Protein AF-A0A7S3BLB3-F1 (afdb_monomer_lite)

Radius of gyration: 16.0 Å; chains: 1; bounding box: 36×28×42 Å

Foldseek 3Di:
DKDFDFDQPPDCVLFQDDDDPDSDQTATQWMWDDDPPDPDIDIDGSSPDPCLLVVLLVQADPPHEAEDEVCPSVLSNNCRSNSVDPSNDHNYDHVQVVVVVVVDADDPPDHGHDPVVSCCVVVVPD

pLDDT: mean 78.39, std 14.61, range [41.5, 94.06]

Organism: NCBI:txid676789

Secondary structure (DSSP, 8-state):
-EEEEEETT--GGG--S----S-PPPEEEEEEEE-TTSS-EEEEETTT-TTHHHHHHHTTSTT-EEEESSTHHHHHHHHHHTTT-TT---EEEEHHHHHHHTT---TTSSSPPPHHHHHHHHHT--

Sequence (126 aa):
AVDCEWHEDLPARASYGGAGDGRRPGAPALVQLAINGGASVYLVDTLIDVCAAAVLQALSVDCVTVLGFAFGEDLTRLRLLCDGAQTFAPRIVDLQQAVMAKGLRANGGGGPPGLQATCARVLGTR

InterPro domains:
  IPR012337 Ribonuclease H-like superfamily [SSF53098] (1-124)
  IPR036397 Ribonuclease H superfamily [G3DSA:3.30.420.10] (1-126)

Structure (mmCIF, N/CA/C/O backbone):
data_AF-A0A7S3BLB3-F1
#
_entry.id   AF-A0A7S3BLB3-F1
#
loop_
_atom_site.group_PDB
_atom_site.id
_atom_site.type_symbol
_atom_site.label_atom_id
_atom_site.label_alt_id
_atom_site.label_comp_id
_atom_site.label_asym_id
_atom_site.label_entity_id
_atom_site.label_seq_id
_atom_site.pdbx_PDB_ins_code
_atom_site.Cartn_x
_atom_site.Cartn_y
_atom_site.Cartn_z
_atom_site.occupancy
_atom_site.B_iso_or_equiv
_atom_site.auth_seq_id
_atom_site.auth_comp_id
_atom_site.auth_asym_id
_atom_site.auth_atom_id
_atom_site.pdbx_PDB_model_num
ATOM 1 N N . ALA A 1 1 ? -6.494 -3.164 0.827 1.00 90.31 1 ALA A N 1
ATOM 2 C CA . ALA A 1 1 ? -5.342 -2.587 1.533 1.00 90.31 1 ALA A CA 1
ATOM 3 C C . ALA A 1 1 ? -4.096 -2.897 0.729 1.00 90.31 1 ALA A C 1
ATOM 5 O O . ALA A 1 1 ? -4.036 -3.987 0.168 1.00 90.31 1 ALA A O 1
ATOM 6 N N . VAL A 1 2 ? -3.191 -1.933 0.616 1.00 91.88 2 VAL A N 1
ATOM 7 C CA . VAL A 1 2 ? -1.951 -2.022 -0.152 1.00 91.88 2 VAL A CA 1
ATOM 8 C C . VAL A 1 2 ? -0.817 -1.541 0.736 1.00 91.88 2 VAL A C 1
ATOM 10 O O . VAL A 1 2 ? -0.969 -0.524 1.410 1.00 91.88 2 VAL A O 1
ATOM 13 N N . ASP A 1 3 ? 0.277 -2.282 0.710 1.00 92.88 3 ASP A N 1
ATOM 14 C CA . ASP A 1 3 ? 1.537 -1.975 1.380 1.00 92.88 3 ASP A CA 1
ATOM 15 C C . ASP A 1 3 ? 2.676 -2.469 0.479 1.00 92.88 3 ASP A C 1
ATOM 17 O O . ASP A 1 3 ? 2.472 -3.413 -0.299 1.00 92.88 3 ASP A O 1
ATOM 21 N N . CYS A 1 4 ? 3.839 -1.822 0.506 1.00 90.25 4 CYS A N 1
ATOM 22 C CA . CYS A 1 4 ? 4.971 -2.270 -0.298 1.00 90.25 4 CYS A CA 1
ATOM 23 C C . CYS A 1 4 ? 6.273 -2.282 0.488 1.00 90.25 4 CYS A C 1
ATOM 25 O O . CYS A 1 4 ? 6.556 -1.370 1.249 1.00 90.25 4 CYS A O 1
ATOM 27 N N . GLU A 1 5 ? 7.098 -3.285 0.210 1.00 90.81 5 GLU A N 1
ATOM 28 C CA . GLU A 1 5 ? 8.466 -3.375 0.705 1.00 90.81 5 GLU A CA 1
ATOM 29 C C . GLU A 1 5 ? 9.417 -2.974 -0.420 1.00 90.81 5 GLU A C 1
ATOM 31 O O . GLU A 1 5 ? 9.197 -3.314 -1.587 1.00 90.81 5 GLU A O 1
ATOM 36 N N . TRP A 1 6 ? 10.498 -2.276 -0.092 1.00 87.19 6 TRP A N 1
ATOM 37 C CA . TRP A 1 6 ? 11.483 -1.812 -1.067 1.00 87.19 6 TRP A CA 1
ATOM 38 C C . TRP A 1 6 ? 12.900 -1.952 -0.534 1.00 87.19 6 TRP A C 1
ATOM 40 O O . TRP A 1 6 ? 13.134 -2.088 0.665 1.00 87.19 6 TRP A O 1
ATOM 50 N N . HIS A 1 7 ? 13.865 -1.868 -1.444 1.00 81.69 7 HIS A N 1
ATOM 51 C CA . HIS A 1 7 ? 15.276 -1.872 -1.089 1.00 81.69 7 HIS A CA 1
ATOM 52 C C . HIS A 1 7 ? 16.019 -0.817 -1.913 1.00 81.69 7 HIS A C 1
ATOM 54 O O . HIS A 1 7 ? 15.756 -0.636 -3.103 1.00 81.69 7 HIS A O 1
ATOM 60 N N . GLU A 1 8 ? 16.944 -0.098 -1.277 1.00 75.19 8 GLU A N 1
ATOM 61 C CA . GLU A 1 8 ? 17.657 1.030 -1.902 1.00 75.19 8 GLU A CA 1
ATOM 62 C C . GLU A 1 8 ? 18.704 0.600 -2.944 1.00 75.19 8 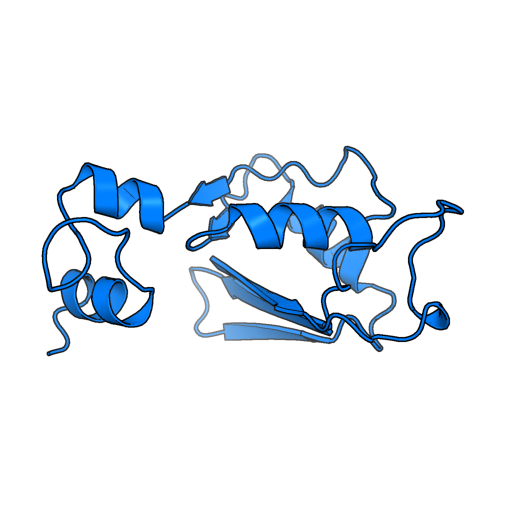GLU A C 1
ATOM 64 O O . GLU A 1 8 ? 19.055 1.380 -3.825 1.00 75.19 8 GLU A O 1
ATOM 69 N N . ASP A 1 9 ? 19.145 -0.659 -2.884 1.00 68.88 9 ASP A N 1
ATOM 70 C CA . ASP A 1 9 ? 20.313 -1.188 -3.600 1.00 68.88 9 ASP A CA 1
ATOM 71 C C . ASP A 1 9 ? 19.947 -2.179 -4.716 1.00 68.88 9 ASP A C 1
ATOM 73 O O . ASP A 1 9 ? 20.808 -2.897 -5.230 1.00 68.88 9 ASP A O 1
ATOM 77 N N . LEU A 1 10 ? 18.668 -2.270 -5.094 1.00 61.19 10 LEU A N 1
ATOM 78 C CA . LEU A 1 10 ? 18.262 -3.200 -6.148 1.00 61.19 10 LEU A CA 1
ATOM 79 C C . LEU A 1 10 ? 18.898 -2.800 -7.489 1.00 61.19 10 LEU A C 1
ATOM 81 O O . LEU A 1 10 ? 18.816 -1.634 -7.890 1.00 61.19 10 LEU A O 1
ATOM 85 N N . PRO A 1 11 ? 19.548 -3.747 -8.196 1.00 48.94 11 PRO A N 1
ATOM 86 C CA . PRO A 1 11 ? 20.307 -3.438 -9.395 1.00 48.94 11 PRO A CA 1
ATOM 87 C C . PRO A 1 11 ? 19.396 -2.867 -10.478 1.00 48.94 11 PRO A C 1
ATOM 89 O O . PRO A 1 11 ? 18.302 -3.377 -10.731 1.00 48.94 11 PRO A O 1
ATOM 92 N N . ALA A 1 12 ? 19.917 -1.869 -11.197 1.00 46.91 12 ALA A N 1
ATOM 93 C CA . ALA A 1 12 ? 19.213 -1.113 -12.234 1.00 46.91 12 ALA A CA 1
ATOM 94 C C . ALA A 1 12 ? 18.630 -1.957 -13.395 1.00 46.91 12 ALA A C 1
ATOM 96 O O . ALA A 1 12 ? 17.986 -1.440 -14.300 1.00 46.91 12 ALA A O 1
ATOM 97 N N . ARG A 1 13 ? 18.866 -3.274 -13.397 1.00 41.53 13 ARG A N 1
ATOM 98 C CA . ARG A 1 13 ? 18.348 -4.228 -14.384 1.00 41.53 13 ARG A CA 1
ATOM 99 C C . ARG A 1 13 ? 16.898 -4.653 -14.148 1.00 41.53 13 ARG A C 1
ATOM 101 O O . ARG A 1 13 ? 16.306 -5.196 -15.069 1.00 41.53 13 ARG A O 1
ATOM 108 N N . ALA A 1 14 ? 16.332 -4.358 -12.979 1.00 45.72 14 ALA A N 1
ATOM 109 C CA . ALA A 1 14 ? 14.884 -4.384 -12.752 1.00 45.72 14 ALA A CA 1
ATOM 110 C C . ALA A 1 14 ? 14.253 -2.981 -12.892 1.00 45.72 14 ALA A C 1
ATOM 112 O O . ALA A 1 14 ? 13.076 -2.788 -12.601 1.00 45.72 14 ALA A O 1
ATOM 113 N N . SER A 1 15 ? 15.038 -1.968 -13.288 1.00 47.47 15 SER A N 1
ATOM 114 C CA . SER A 1 15 ? 14.571 -0.587 -13.338 1.00 47.47 15 SER A CA 1
ATOM 115 C C . SER A 1 15 ? 13.816 -0.299 -14.623 1.00 47.47 15 SER A C 1
ATOM 117 O O . SER A 1 15 ? 14.399 -0.136 -15.693 1.00 47.47 15 SER A O 1
ATOM 119 N N . TYR A 1 16 ? 12.507 -0.178 -14.449 1.00 50.28 16 TYR A N 1
ATOM 120 C CA . TYR A 1 16 ? 11.588 0.624 -15.243 1.00 50.28 16 TYR A CA 1
ATOM 121 C C . TYR A 1 16 ? 12.294 1.841 -15.864 1.00 50.28 16 TYR A C 1
ATOM 123 O O . TYR A 1 16 ? 13.049 2.569 -15.206 1.00 50.28 16 TYR A O 1
ATOM 131 N N . GLY A 1 17 ? 12.122 1.974 -17.178 1.00 42.66 17 GLY A N 1
ATOM 132 C CA . GLY A 1 17 ? 12.955 2.786 -18.054 1.00 42.66 17 GLY A CA 1
ATOM 133 C C . GLY A 1 17 ? 13.004 4.263 -17.667 1.00 42.66 17 GLY A C 1
ATOM 134 O O . GLY A 1 17 ? 11.995 4.927 -17.470 1.00 42.66 17 GLY A O 1
ATOM 135 N N . GLY A 1 18 ? 14.214 4.804 -17.630 1.00 42.38 18 GLY A N 1
ATOM 136 C CA . GLY A 1 18 ? 14.452 6.239 -17.565 1.00 42.38 18 GLY A CA 1
ATOM 137 C C . GLY A 1 18 ? 15.915 6.480 -17.260 1.00 42.38 18 GLY A C 1
ATOM 138 O O . GLY A 1 18 ? 16.442 5.885 -16.330 1.00 42.38 18 GLY A O 1
ATOM 139 N N . ALA A 1 19 ? 16.606 7.295 -18.046 1.00 41.62 19 ALA A N 1
ATOM 140 C CA . ALA A 1 19 ? 17.934 7.805 -17.721 1.00 41.62 19 ALA A CA 1
ATOM 141 C C . ALA A 1 19 ? 17.755 9.070 -16.871 1.00 41.62 19 ALA A C 1
ATOM 143 O O . ALA A 1 19 ? 16.913 9.908 -17.172 1.00 41.62 19 ALA A O 1
ATOM 144 N N . GLY A 1 20 ? 18.502 9.186 -15.781 1.00 44.03 20 GLY A N 1
ATOM 145 C CA . GLY A 1 20 ? 18.310 10.238 -14.789 1.00 44.03 20 GLY A CA 1
ATOM 146 C C . GLY A 1 20 ? 19.327 10.057 -13.681 1.00 44.03 20 GLY A C 1
ATOM 147 O O . GLY A 1 20 ? 19.266 9.057 -12.961 1.00 44.03 20 GLY A O 1
ATOM 148 N N . ASP A 1 21 ? 20.279 10.981 -13.662 1.00 41.50 21 ASP A N 1
ATOM 149 C CA . ASP A 1 21 ? 21.430 11.083 -12.776 1.00 41.50 21 ASP A CA 1
ATOM 150 C C . ASP A 1 21 ? 20.962 11.700 -11.449 1.00 41.50 21 ASP A C 1
ATOM 152 O O . ASP A 1 21 ? 20.590 12.870 -11.377 1.00 41.50 21 ASP A O 1
ATOM 156 N N . GLY A 1 22 ? 20.828 10.864 -10.425 1.00 48.31 22 GLY A N 1
ATOM 157 C CA . GLY A 1 22 ? 20.270 11.222 -9.125 1.00 48.31 22 GLY A CA 1
ATOM 158 C C . GLY A 1 22 ? 19.897 9.961 -8.357 1.00 48.31 22 GLY A C 1
ATOM 159 O O . GLY A 1 22 ? 19.443 8.986 -8.957 1.00 48.31 22 GLY A O 1
ATOM 160 N N . ARG A 1 23 ? 20.122 9.950 -7.038 1.00 49.22 23 ARG A N 1
ATOM 161 C CA . ARG A 1 23 ? 19.763 8.829 -6.152 1.00 49.22 23 ARG A CA 1
ATOM 162 C C . ARG A 1 23 ? 18.270 8.531 -6.336 1.00 49.22 23 ARG A C 1
ATOM 164 O O . ARG A 1 23 ? 17.427 9.315 -5.907 1.00 49.22 23 ARG A O 1
ATOM 171 N N . ARG A 1 24 ? 17.943 7.457 -7.053 1.00 56.81 24 ARG A N 1
ATOM 172 C CA . ARG A 1 24 ? 16.551 7.085 -7.314 1.00 56.81 24 ARG A CA 1
ATOM 173 C C . ARG A 1 24 ? 15.946 6.515 -6.038 1.00 56.81 24 ARG A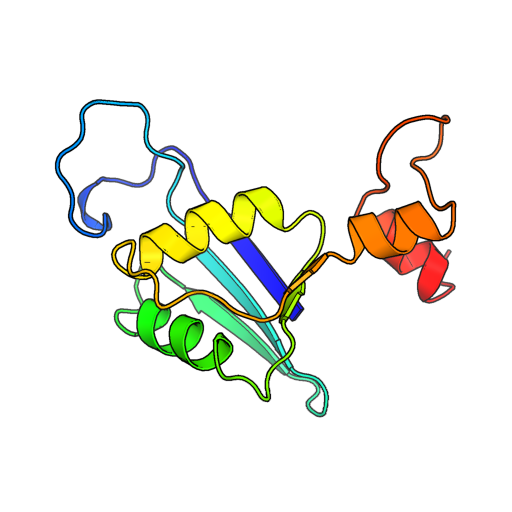 C 1
ATOM 175 O O . ARG A 1 24 ? 16.668 5.848 -5.297 1.00 56.81 24 ARG A O 1
ATOM 182 N N . PRO A 1 25 ? 14.649 6.741 -5.780 1.00 62.62 25 PRO A N 1
ATOM 183 C CA . PRO A 1 25 ? 13.952 5.991 -4.747 1.00 62.62 25 PRO A CA 1
ATOM 184 C C . PRO A 1 25 ? 14.156 4.492 -4.992 1.00 62.62 25 PRO A C 1
ATOM 186 O O . PRO A 1 25 ? 14.073 4.049 -6.141 1.00 62.62 25 PRO A O 1
ATOM 189 N N . GLY A 1 26 ? 14.434 3.730 -3.930 1.00 69.56 26 GLY A N 1
ATOM 190 C CA . GLY A 1 26 ? 14.539 2.273 -4.020 1.00 69.56 26 GLY A CA 1
ATOM 191 C C . GLY A 1 26 ? 13.294 1.680 -4.681 1.00 69.56 26 GLY A C 1
ATOM 192 O O . GLY A 1 26 ? 12.174 2.113 -4.391 1.00 69.56 26 GLY A O 1
ATOM 193 N N . ALA A 1 27 ? 13.491 0.728 -5.591 1.00 75.62 27 ALA A N 1
ATOM 194 C CA . ALA A 1 27 ? 12.387 0.065 -6.275 1.00 75.62 27 ALA A CA 1
ATOM 195 C C . ALA A 1 27 ? 11.615 -0.827 -5.286 1.00 75.62 27 ALA A C 1
ATOM 197 O O . ALA A 1 27 ? 12.243 -1.434 -4.409 1.00 75.62 27 ALA A O 1
ATOM 198 N N . PRO A 1 28 ? 10.280 -0.944 -5.412 1.00 84.75 28 PRO A N 1
ATOM 199 C CA . PRO A 1 28 ? 9.552 -1.965 -4.674 1.00 84.75 28 PRO A CA 1
ATOM 200 C C . PRO A 1 28 ? 10.087 -3.354 -5.027 1.00 84.75 28 PRO A C 1
ATOM 202 O 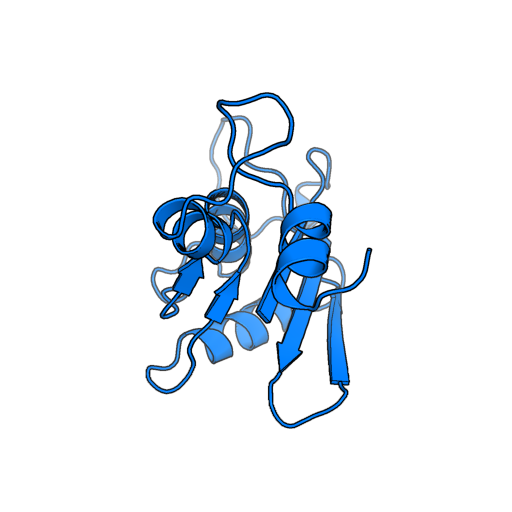O . PRO A 1 28 ? 10.350 -3.638 -6.199 1.00 84.75 28 PRO A O 1
ATOM 205 N N . ALA A 1 29 ? 10.222 -4.198 -4.011 1.00 87.44 29 ALA A N 1
ATOM 206 C CA . ALA A 1 29 ? 10.559 -5.614 -4.111 1.00 87.44 29 ALA A CA 1
ATOM 207 C C . ALA A 1 29 ? 9.326 -6.511 -3.917 1.00 87.44 29 ALA A C 1
ATOM 209 O O . ALA A 1 29 ? 9.257 -7.610 -4.464 1.00 87.44 29 ALA A O 1
ATOM 210 N N . LEU A 1 30 ? 8.349 -6.045 -3.135 1.00 90.75 30 LEU A N 1
ATOM 211 C CA . LEU A 1 30 ? 7.137 -6.789 -2.824 1.00 90.75 30 LEU A CA 1
ATOM 212 C C . LEU A 1 30 ? 5.961 -5.829 -2.674 1.00 90.75 30 LEU A C 1
ATOM 214 O O . LEU A 1 30 ? 6.092 -4.787 -2.033 1.00 90.75 30 LEU A O 1
ATOM 218 N N . VAL A 1 31 ? 4.799 -6.203 -3.203 1.00 91.38 31 VAL A N 1
ATOM 219 C CA . VAL A 1 31 ? 3.532 -5.519 -2.920 1.00 91.38 31 VAL A CA 1
ATOM 220 C C . VAL A 1 31 ? 2.562 -6.486 -2.262 1.00 91.38 31 VAL A C 1
ATOM 222 O O . VAL A 1 31 ? 2.316 -7.583 -2.760 1.00 91.38 31 VAL A O 1
ATOM 225 N N . GLN A 1 32 ? 1.984 -6.061 -1.148 1.00 93.19 32 GLN A N 1
ATOM 226 C CA . GLN A 1 32 ? 1.011 -6.819 -0.379 1.00 93.19 32 GLN A CA 1
ATOM 227 C C . GLN A 1 32 ? -0.385 -6.261 -0.656 1.00 93.19 32 GLN A C 1
ATOM 229 O O . GLN A 1 32 ? -0.633 -5.068 -0.481 1.00 93.19 32 GLN A O 1
ATOM 234 N N . LEU A 1 33 ? -1.314 -7.117 -1.083 1.00 91.88 33 LEU A N 1
ATOM 235 C CA . LEU A 1 33 ? -2.691 -6.743 -1.405 1.00 91.88 33 LEU A CA 1
ATOM 236 C C . LEU A 1 33 ? -3.669 -7.550 -0.550 1.00 91.88 33 LEU A C 1
ATOM 238 O O . LEU A 1 33 ? -3.769 -8.768 -0.674 1.00 91.88 33 LEU A O 1
ATOM 242 N N . ALA A 1 34 ? -4.449 -6.865 0.279 1.00 91.31 34 ALA A N 1
ATOM 243 C CA . ALA A 1 34 ? -5.554 -7.456 1.036 1.00 91.31 34 ALA A CA 1
ATOM 244 C C . ALA A 1 34 ? -6.896 -6.953 0.487 1.00 91.31 34 ALA A C 1
ATOM 246 O O . ALA A 1 34 ? -7.155 -5.745 0.488 1.00 91.31 34 ALA A O 1
ATOM 247 N N . ILE A 1 35 ? -7.762 -7.859 0.029 1.00 87.94 35 ILE A N 1
ATOM 248 C CA . ILE A 1 35 ? -9.041 -7.516 -0.612 1.00 87.94 35 ILE A CA 1
ATOM 249 C C . ILE A 1 35 ? -10.194 -7.823 0.34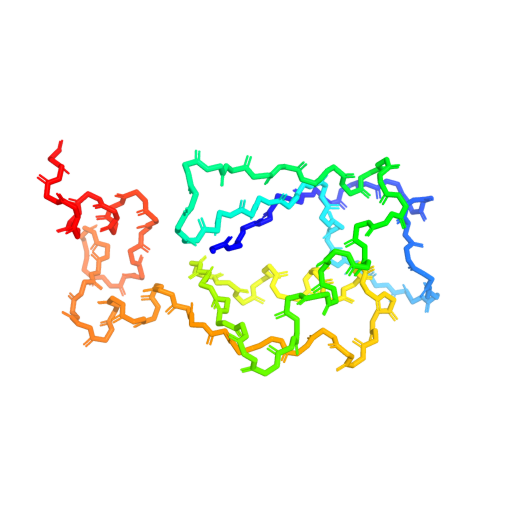6 1.00 87.94 35 ILE A C 1
ATOM 251 O O . ILE A 1 35 ? -10.298 -8.922 0.882 1.00 87.94 35 ILE A O 1
ATOM 255 N N . ASN A 1 36 ? -11.079 -6.847 0.562 1.00 80.81 36 ASN A N 1
ATOM 256 C CA . ASN A 1 36 ? -12.257 -7.046 1.404 1.00 80.81 36 ASN A CA 1
ATOM 257 C C . ASN A 1 36 ? -13.237 -8.031 0.738 1.00 80.81 36 ASN A C 1
ATOM 259 O O . ASN A 1 36 ? -13.483 -7.933 -0.461 1.00 80.81 36 ASN A O 1
ATOM 263 N N . GLY A 1 37 ? -13.812 -8.951 1.513 1.00 75.50 37 GLY A N 1
ATOM 264 C CA . GLY A 1 37 ? -14.724 -9.988 1.013 1.00 75.50 37 GLY A CA 1
ATOM 265 C C . GLY A 1 37 ? -14.062 -11.332 0.690 1.00 75.50 37 GLY A C 1
ATOM 266 O O . GLY A 1 37 ? -14.769 -12.286 0.380 1.00 75.50 37 GLY A O 1
ATOM 267 N N . GLY A 1 38 ? -12.736 -11.440 0.827 1.00 62.22 38 GLY A N 1
ATOM 268 C CA . GLY A 1 38 ? -12.006 -12.708 0.831 1.00 62.22 38 GLY A CA 1
ATOM 269 C C . GLY A 1 38 ? -11.014 -12.750 1.993 1.00 62.22 38 GLY A C 1
ATOM 270 O O . GLY A 1 38 ? -10.441 -11.729 2.358 1.00 62.22 38 GLY A O 1
ATOM 271 N N . ALA A 1 39 ? -10.772 -13.924 2.579 1.00 64.31 39 ALA A N 1
ATOM 272 C CA . ALA A 1 39 ? -9.720 -14.115 3.588 1.00 64.31 39 ALA A CA 1
ATOM 273 C C . ALA A 1 39 ? -8.305 -14.156 2.965 1.00 64.31 39 ALA A C 1
ATOM 275 O O . ALA A 1 39 ? -7.390 -14.766 3.514 1.00 64.31 39 ALA A O 1
ATOM 276 N N . SER A 1 40 ? -8.136 -13.563 1.783 1.00 83.06 40 SER A N 1
ATOM 277 C CA . SER A 1 40 ? -6.960 -13.734 0.940 1.00 83.06 40 SER A CA 1
ATOM 278 C C . SER A 1 40 ? -6.089 -12.487 0.972 1.00 83.06 40 SER A C 1
ATOM 280 O O . SER A 1 40 ? -6.542 -11.375 0.692 1.00 83.06 40 SER A O 1
ATOM 282 N N . VAL A 1 41 ? -4.819 -12.710 1.295 1.00 87.94 41 VAL A N 1
ATOM 283 C CA . VAL A 1 41 ? -3.731 -11.754 1.106 1.00 87.94 41 VAL A CA 1
ATOM 284 C C . VAL A 1 41 ? -2.926 -12.236 -0.090 1.00 87.94 41 VAL A C 1
ATOM 286 O O . VAL A 1 41 ? -2.540 -13.403 -0.147 1.00 87.94 41 VAL A O 1
ATOM 289 N N . TYR A 1 42 ? -2.695 -11.346 -1.045 1.00 90.31 42 TYR A N 1
ATOM 290 C CA . TYR A 1 42 ? -1.869 -11.601 -2.213 1.00 90.31 42 TYR A CA 1
ATOM 291 C C . TYR A 1 42 ? -0.523 -10.917 -2.029 1.00 90.31 42 TYR A C 1
ATOM 293 O O . TYR A 1 42 ? -0.453 -9.778 -1.569 1.00 90.31 42 TYR A O 1
ATOM 301 N N . LEU A 1 43 ? 0.535 -11.627 -2.402 1.00 91.62 43 LEU A N 1
ATOM 302 C CA . LEU A 1 43 ? 1.899 -11.126 -2.410 1.00 91.62 43 LEU A CA 1
ATOM 303 C C . LEU A 1 43 ? 2.358 -11.082 -3.864 1.00 91.62 43 LEU A C 1
ATOM 305 O O . LEU A 1 43 ? 2.349 -12.108 -4.541 1.00 91.62 43 LEU A O 1
ATOM 309 N N . VAL A 1 44 ? 2.710 -9.894 -4.340 1.00 89.31 44 VAL A N 1
ATOM 310 C CA . VAL A 1 44 ? 3.213 -9.665 -5.695 1.00 89.31 44 VAL A CA 1
ATOM 311 C C . VAL A 1 44 ? 4.707 -9.413 -5.590 1.00 89.31 44 VAL A C 1
ATOM 313 O O . VAL A 1 44 ? 5.122 -8.367 -5.092 1.00 89.31 44 VAL A O 1
ATOM 316 N N . ASP A 1 45 ? 5.505 -10.382 -6.027 1.00 89.25 45 ASP A N 1
ATOM 317 C CA . ASP A 1 45 ? 6.959 -10.249 -6.108 1.00 89.25 45 ASP A CA 1
ATOM 318 C C . ASP A 1 45 ? 7.320 -9.434 -7.355 1.00 89.25 45 ASP A C 1
ATOM 320 O O . ASP A 1 45 ? 7.261 -9.914 -8.488 1.00 89.25 45 ASP A O 1
ATOM 324 N N . THR A 1 46 ? 7.677 -8.171 -7.145 1.00 85.00 46 THR A N 1
ATOM 325 C CA . THR A 1 46 ? 7.934 -7.217 -8.229 1.00 85.00 46 THR A CA 1
ATOM 326 C C . THR A 1 46 ? 9.312 -7.393 -8.860 1.00 85.00 46 THR A C 1
ATOM 328 O O . THR A 1 46 ? 9.606 -6.728 -9.853 1.00 85.00 46 THR A O 1
ATOM 331 N N . LEU A 1 47 ? 10.160 -8.271 -8.310 1.00 81.69 47 LEU A N 1
ATOM 332 C CA . LEU A 1 47 ? 11.474 -8.587 -8.869 1.00 81.69 47 LEU A CA 1
ATOM 333 C C . LEU A 1 47 ? 11.387 -9.633 -9.983 1.00 81.69 47 LEU A C 1
ATOM 335 O O . LEU A 1 47 ? 12.266 -9.675 -10.845 1.00 81.69 47 LEU A O 1
ATOM 339 N N . ILE A 1 48 ? 10.346 -10.471 -9.966 1.00 78.31 48 ILE A N 1
ATOM 340 C CA . ILE A 1 48 ? 10.162 -11.568 -10.927 1.00 78.31 48 ILE A CA 1
ATOM 341 C C . ILE A 1 48 ? 8.880 -11.446 -11.757 1.00 78.31 48 ILE A C 1
ATOM 343 O O . ILE A 1 48 ? 8.825 -11.993 -12.859 1.00 78.31 48 ILE A O 1
ATOM 347 N N . ASP A 1 49 ? 7.851 -10.755 -11.258 1.00 75.19 49 ASP A N 1
ATOM 348 C CA . ASP A 1 49 ? 6.549 -10.682 -11.919 1.00 75.19 49 ASP A CA 1
ATOM 349 C C . ASP A 1 49 ? 6.481 -9.525 -12.928 1.00 75.19 49 ASP A C 1
ATOM 351 O O . ASP A 1 49 ? 6.318 -8.352 -12.580 1.00 75.19 49 ASP A O 1
ATOM 355 N N . VAL A 1 50 ? 6.540 -9.876 -14.214 1.00 71.38 50 VAL A N 1
ATOM 356 C CA . VAL A 1 50 ? 6.399 -8.938 -15.341 1.00 71.38 50 VAL A CA 1
ATOM 357 C C . VAL A 1 50 ? 5.011 -8.291 -15.426 1.00 71.38 50 VAL A C 1
ATOM 359 O O . VAL A 1 50 ? 4.838 -7.288 -16.115 1.00 71.38 50 VAL A O 1
ATOM 362 N N . CYS A 1 51 ? 4.012 -8.846 -14.738 1.00 78.38 51 CYS A N 1
ATOM 363 C CA . CYS A 1 51 ? 2.647 -8.341 -14.695 1.00 78.38 51 CYS A CA 1
ATOM 364 C C . CYS A 1 51 ? 2.362 -7.473 -13.462 1.00 78.38 51 CYS A C 1
ATOM 366 O O . CYS A 1 51 ? 1.250 -6.949 -13.357 1.00 78.38 51 CYS A O 1
ATOM 368 N N . ALA A 1 52 ? 3.332 -7.255 -12.564 1.00 81.44 52 ALA A N 1
ATOM 369 C CA . ALA A 1 52 ? 3.135 -6.453 -11.355 1.00 81.44 52 ALA A CA 1
ATOM 370 C C . ALA A 1 52 ? 2.549 -5.061 -11.659 1.00 81.44 52 ALA A C 1
ATOM 372 O O . ALA A 1 52 ? 1.589 -4.631 -11.018 1.00 81.44 52 ALA A O 1
ATOM 373 N N . ALA A 1 53 ? 3.053 -4.391 -12.700 1.00 81.12 53 ALA A N 1
ATOM 374 C CA . ALA A 1 53 ? 2.535 -3.102 -13.155 1.00 81.12 53 ALA A CA 1
ATOM 375 C C . ALA A 1 53 ? 1.048 -3.167 -13.555 1.00 81.12 53 ALA A C 1
ATOM 377 O O . ALA A 1 53 ? 0.266 -2.290 -13.190 1.00 81.12 53 ALA A O 1
ATOM 378 N N . ALA A 1 54 ? 0.628 -4.222 -14.258 1.00 82.44 54 ALA A N 1
ATOM 379 C CA . ALA A 1 54 ? -0.760 -4.399 -14.687 1.00 82.44 54 ALA A CA 1
ATOM 380 C C . ALA A 1 54 ? -1.701 -4.665 -13.499 1.00 82.44 54 ALA A C 1
ATOM 382 O O . ALA A 1 54 ? -2.802 -4.113 -13.443 1.00 82.44 54 ALA A O 1
ATOM 383 N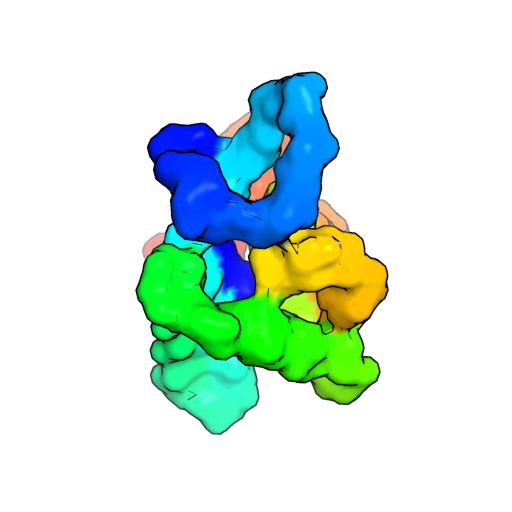 N . VAL A 1 55 ? -1.254 -5.457 -12.518 1.00 84.06 55 VAL A N 1
ATOM 384 C CA . VAL A 1 55 ? -2.000 -5.694 -11.271 1.00 84.06 55 VAL A CA 1
ATOM 385 C C . VAL A 1 55 ? -2.204 -4.383 -10.510 1.00 84.06 55 VAL A C 1
ATOM 387 O O . VAL A 1 55 ? -3.310 -4.101 -10.051 1.00 84.06 55 VAL A O 1
ATOM 390 N N . LEU A 1 56 ? -1.169 -3.544 -10.422 1.00 84.00 56 LEU A N 1
ATOM 391 C CA . LEU A 1 56 ? -1.264 -2.232 -9.784 1.00 84.00 56 LEU A CA 1
ATOM 392 C C . LEU A 1 56 ? -2.191 -1.286 -10.551 1.00 84.00 56 LEU A C 1
ATOM 394 O O . LEU A 1 56 ? -3.028 -0.616 -9.948 1.00 84.00 56 LEU A O 1
ATOM 398 N N . GLN A 1 57 ? -2.116 -1.261 -11.881 1.00 84.38 57 GLN A N 1
ATOM 399 C CA . GLN A 1 57 ? -3.016 -0.451 -12.703 1.00 84.38 57 GLN A CA 1
ATOM 400 C C . GLN A 1 57 ? -4.489 -0.830 -12.500 1.00 84.38 57 GLN A C 1
ATOM 402 O O . GLN A 1 57 ? -5.339 0.060 -12.456 1.00 84.38 57 GLN A O 1
ATOM 407 N N . ALA A 1 58 ? -4.801 -2.110 -12.271 1.00 84.19 58 ALA A N 1
ATOM 408 C CA . ALA A 1 58 ? -6.163 -2.547 -11.959 1.00 84.19 58 ALA A CA 1
ATOM 409 C C . ALA A 1 58 ? -6.720 -1.935 -10.658 1.00 84.19 58 ALA A C 1
ATOM 411 O O . ALA A 1 58 ? -7.934 -1.827 -10.499 1.00 84.19 58 ALA A O 1
ATOM 412 N N . LEU A 1 59 ? -5.859 -1.477 -9.742 1.00 85.56 59 LEU A N 1
ATOM 413 C CA . LEU A 1 59 ? -6.274 -0.783 -8.517 1.00 85.56 59 LEU A CA 1
ATOM 414 C C . LEU A 1 59 ? -6.678 0.680 -8.759 1.00 85.56 59 LEU A C 1
ATOM 416 O O . LEU A 1 59 ? -7.235 1.307 -7.861 1.00 85.56 59 LEU A O 1
ATOM 420 N N . SER A 1 60 ? -6.399 1.230 -9.945 1.00 85.25 60 SER A N 1
ATOM 421 C CA . SER A 1 60 ? -6.663 2.637 -10.287 1.00 85.25 60 SER A CA 1
ATOM 422 C C . SER A 1 60 ? -8.046 2.880 -10.901 1.00 85.25 60 SER A C 1
ATOM 424 O O . SER A 1 60 ? -8.324 3.978 -11.370 1.00 85.25 60 SER A O 1
ATOM 426 N N . VAL A 1 61 ? -8.926 1.877 -10.905 1.00 84.25 61 VAL A N 1
ATOM 427 C CA . VAL A 1 61 ? -10.308 2.016 -11.390 1.00 84.25 61 VAL A CA 1
ATOM 428 C C . VAL A 1 61 ? -11.197 2.745 -10.370 1.00 84.25 61 VAL A C 1
ATOM 430 O O . VAL A 1 61 ? -11.061 2.554 -9.163 1.00 84.25 61 VAL A O 1
ATOM 433 N N . ASP A 1 62 ? -12.167 3.533 -10.844 1.00 84.00 62 ASP A N 1
ATOM 434 C CA . ASP A 1 62 ? -12.993 4.428 -10.005 1.00 84.00 62 ASP A CA 1
ATOM 435 C C . ASP A 1 62 ? -13.794 3.729 -8.891 1.00 84.00 62 ASP A C 1
ATOM 437 O O . ASP A 1 62 ? -14.137 4.339 -7.867 1.00 84.00 62 ASP A O 1
ATOM 441 N N . CYS A 1 63 ? -14.112 2.447 -9.092 1.00 86.88 63 CYS A N 1
ATOM 442 C CA . CYS A 1 63 ? -14.873 1.625 -8.156 1.00 86.88 63 CYS A CA 1
ATOM 443 C C . CYS A 1 63 ? -14.013 0.979 -7.057 1.00 86.88 63 CYS A C 1
ATOM 445 O O . CYS A 1 63 ? -14.566 0.377 -6.136 1.00 86.88 63 CYS A O 1
ATOM 447 N N . VAL A 1 64 ? -12.685 1.115 -7.115 1.00 87.50 64 VAL A N 1
ATOM 448 C CA . VAL A 1 64 ? -11.764 0.582 -6.110 1.00 87.50 64 VAL A CA 1
ATOM 449 C C . VAL A 1 64 ? -11.281 1.717 -5.211 1.00 87.50 64 VAL A C 1
ATOM 451 O O . VAL A 1 64 ? -10.805 2.753 -5.663 1.00 87.50 64 VAL A O 1
ATOM 454 N N . THR A 1 65 ? -11.408 1.517 -3.898 1.00 90.31 65 THR A N 1
ATOM 455 C CA . THR A 1 65 ? -10.760 2.373 -2.896 1.00 90.31 65 THR A CA 1
ATOM 456 C C . THR A 1 65 ? -9.563 1.632 -2.326 1.00 90.31 65 THR A C 1
ATOM 458 O O . THR A 1 65 ? -9.702 0.557 -1.737 1.00 90.31 65 THR A O 1
ATOM 461 N N . VAL A 1 66 ? -8.384 2.216 -2.490 1.00 91.06 66 VAL A N 1
ATOM 462 C CA . VAL A 1 66 ? -7.138 1.695 -1.940 1.00 91.06 66 VAL A CA 1
ATOM 463 C C . VAL A 1 66 ? -6.977 2.214 -0.517 1.00 91.06 66 VAL A C 1
ATOM 465 O O . VAL A 1 66 ? -7.022 3.413 -0.266 1.00 91.06 66 VAL A O 1
ATOM 468 N N . LEU A 1 67 ? -6.787 1.297 0.427 1.00 92.56 67 LEU A N 1
ATOM 469 C CA . LEU A 1 67 ? -6.428 1.628 1.805 1.00 92.56 67 LEU A CA 1
ATOM 470 C 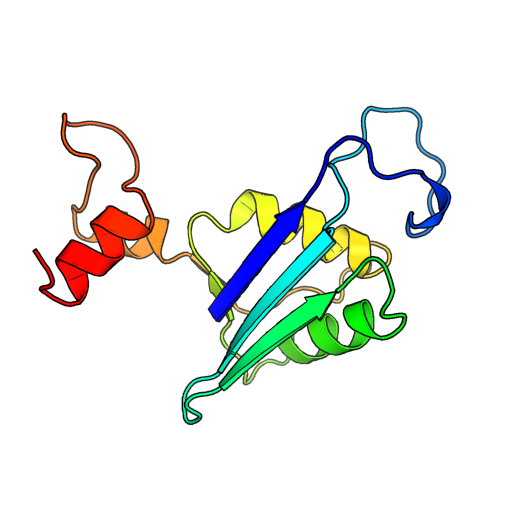C . LEU A 1 67 ? -4.924 1.415 1.970 1.00 92.56 67 LEU A C 1
ATOM 472 O O . LEU A 1 67 ? -4.462 0.316 1.680 1.00 92.56 67 LEU A O 1
ATOM 476 N N . GLY A 1 68 ? -4.195 2.416 2.448 1.00 93.06 68 GLY A N 1
ATOM 477 C CA . GLY A 1 68 ? -2.778 2.303 2.807 1.00 93.06 68 GLY A CA 1
ATOM 478 C C . GLY A 1 68 ? -2.526 2.880 4.198 1.00 93.06 68 GLY A C 1
ATOM 479 O O . GLY A 1 68 ? -3.430 3.471 4.795 1.00 93.06 68 GLY A O 1
ATOM 480 N N . PHE A 1 69 ? -1.317 2.723 4.730 1.00 94.06 69 PHE A N 1
ATOM 481 C CA . PHE A 1 69 ? -0.932 3.290 6.022 1.00 94.06 69 PHE A CA 1
ATOM 482 C C . PHE A 1 69 ? 0.396 4.026 5.884 1.00 94.06 69 PHE A C 1
ATOM 484 O O . PHE A 1 69 ? 1.382 3.402 5.526 1.00 94.06 69 PHE A O 1
ATOM 491 N N . ALA A 1 70 ? 0.428 5.335 6.159 1.00 91.00 70 ALA A N 1
ATOM 492 C CA . ALA A 1 70 ? 1.612 6.163 5.892 1.00 91.00 70 ALA A CA 1
ATOM 493 C C . ALA A 1 70 ? 2.065 6.082 4.415 1.00 91.00 70 ALA A C 1
ATOM 495 O O . ALA A 1 70 ? 3.247 6.125 4.089 1.00 91.00 70 ALA A O 1
ATOM 496 N N . PHE A 1 71 ? 1.091 5.992 3.505 1.00 89.38 71 PHE A N 1
ATOM 497 C CA . PHE A 1 71 ? 1.256 5.486 2.136 1.00 89.38 71 PHE A CA 1
ATOM 498 C C . PHE A 1 71 ? 1.951 6.456 1.160 1.00 89.38 71 PHE A C 1
ATOM 500 O O . PHE A 1 71 ? 2.027 6.199 -0.040 1.00 89.38 71 PHE A O 1
ATOM 507 N N . GLY A 1 72 ? 2.404 7.623 1.625 1.00 86.94 72 GLY A N 1
ATOM 508 C CA . GLY A 1 72 ? 2.968 8.658 0.752 1.00 86.94 72 GLY A CA 1
ATOM 509 C C . GLY A 1 72 ? 4.249 8.213 0.038 1.00 86.94 72 GLY A C 1
ATOM 510 O O . GLY A 1 72 ? 4.429 8.483 -1.154 1.00 86.94 72 GLY A O 1
ATOM 511 N N . GLU A 1 73 ? 5.124 7.508 0.755 1.00 85.81 73 GLU A N 1
ATOM 512 C CA . GLU A 1 73 ? 6.372 6.979 0.201 1.00 85.81 73 GLU A CA 1
ATOM 513 C C . GLU A 1 73 ? 6.099 5.811 -0.756 1.00 85.81 73 GLU A C 1
ATOM 515 O O . GLU A 1 73 ? 6.572 5.816 -1.895 1.00 85.81 73 GLU A O 1
ATOM 520 N N . ASP A 1 74 ? 5.245 4.879 -0.338 1.00 87.94 74 ASP A N 1
ATOM 521 C CA . ASP A 1 74 ? 4.814 3.718 -1.119 1.00 87.94 74 ASP A CA 1
ATOM 522 C C . ASP A 1 74 ? 4.213 4.130 -2.454 1.00 87.94 74 ASP A C 1
ATOM 524 O O . ASP A 1 74 ? 4.601 3.626 -3.505 1.00 87.94 74 ASP A O 1
ATOM 528 N N . LEU A 1 75 ? 3.313 5.117 -2.442 1.00 86.19 75 LEU A N 1
ATOM 529 C CA . LEU A 1 75 ? 2.701 5.647 -3.654 1.00 86.19 75 LEU A CA 1
ATOM 530 C C . LEU A 1 75 ? 3.750 6.147 -4.650 1.00 86.19 75 LEU A C 1
ATOM 532 O O . LEU A 1 75 ? 3.618 5.925 -5.855 1.00 86.19 75 LEU A O 1
ATOM 536 N N . THR A 1 76 ? 4.793 6.821 -4.161 1.00 84.56 76 THR A N 1
ATOM 537 C CA . THR A 1 76 ? 5.879 7.315 -5.015 1.00 84.56 76 THR A CA 1
ATOM 538 C C . THR A 1 76 ? 6.609 6.153 -5.679 1.00 84.56 76 THR A C 1
ATOM 540 O O . THR A 1 76 ? 6.873 6.207 -6.879 1.00 84.56 76 THR A O 1
ATOM 543 N N . ARG A 1 77 ? 6.874 5.073 -4.940 1.00 84.69 77 ARG A N 1
ATOM 544 C CA . ARG A 1 77 ? 7.573 3.896 -5.465 1.00 84.69 77 ARG A CA 1
ATOM 545 C C . ARG A 1 77 ? 6.714 3.045 -6.394 1.00 84.69 77 ARG A C 1
ATOM 547 O O . ARG A 1 77 ? 7.186 2.623 -7.444 1.00 84.69 77 ARG A O 1
ATOM 554 N N . LEU A 1 78 ? 5.445 2.835 -6.062 1.00 84.38 78 LEU A N 1
ATOM 555 C CA . LEU A 1 78 ? 4.502 2.087 -6.899 1.00 84.38 78 LEU A CA 1
ATOM 556 C C . LEU A 1 78 ? 4.277 2.767 -8.256 1.00 84.38 78 LEU A C 1
ATOM 558 O O . LEU A 1 78 ? 4.141 2.089 -9.273 1.00 84.38 78 LEU A O 1
ATOM 562 N N . ARG A 1 79 ? 4.315 4.105 -8.307 1.00 83.06 79 ARG A N 1
ATOM 563 C CA . ARG A 1 79 ? 4.290 4.854 -9.576 1.00 83.06 79 ARG A CA 1
ATOM 564 C C . ARG A 1 79 ? 5.505 4.567 -10.455 1.00 83.06 79 ARG A C 1
ATOM 566 O O . ARG A 1 79 ? 5.360 4.546 -11.674 1.00 83.06 79 ARG A O 1
ATOM 573 N N . LEU A 1 80 ? 6.675 4.310 -9.864 1.00 78.44 80 LEU A N 1
ATOM 574 C CA . LEU A 1 80 ? 7.872 3.934 -10.625 1.00 78.44 80 LEU A CA 1
ATOM 575 C C . LEU A 1 80 ? 7.707 2.565 -11.298 1.00 78.44 80 LEU A C 1
ATOM 577 O O . LEU A 1 80 ? 8.139 2.420 -12.435 1.00 78.44 80 LEU A O 1
ATOM 581 N N . LEU A 1 81 ? 7.033 1.604 -10.649 1.00 77.94 81 LEU A N 1
ATOM 582 C CA . LEU A 1 81 ? 6.715 0.299 -11.257 1.00 77.94 81 LEU A CA 1
ATOM 583 C C . LEU A 1 81 ? 5.757 0.405 -12.447 1.00 77.94 81 LEU A C 1
ATOM 585 O O . LEU A 1 81 ? 5.668 -0.500 -13.263 1.00 77.94 81 LEU A O 1
ATOM 589 N N . CYS A 1 82 ? 4.991 1.485 -12.539 1.00 76.94 82 CYS A N 1
ATOM 590 C CA . CYS A 1 82 ? 4.034 1.685 -13.620 1.00 76.94 82 CYS A CA 1
ATOM 591 C C . CYS A 1 82 ? 4.644 2.517 -14.762 1.00 76.94 82 CYS A C 1
ATOM 593 O O . CYS A 1 82 ? 3.924 3.294 -15.379 1.00 76.94 82 CYS A O 1
ATOM 595 N N . ASP A 1 83 ? 5.959 2.413 -15.005 1.00 69.38 83 ASP A N 1
ATOM 596 C CA . ASP A 1 83 ? 6.727 3.223 -15.973 1.00 69.38 83 ASP A CA 1
ATOM 597 C C . ASP A 1 83 ? 6.577 4.745 -15.772 1.00 69.38 83 ASP A C 1
ATOM 599 O O . ASP A 1 83 ? 6.604 5.536 -16.717 1.00 69.38 83 ASP A O 1
ATOM 603 N N . GLY A 1 84 ? 6.350 5.183 -14.529 1.00 56.31 84 GLY A N 1
ATOM 604 C CA . GLY A 1 84 ? 6.036 6.583 -14.230 1.00 56.31 84 GLY A CA 1
ATOM 605 C C . GLY A 1 84 ? 4.732 7.069 -14.874 1.00 56.31 84 GLY A C 1
ATOM 606 O O . GLY A 1 84 ? 4.459 8.273 -14.869 1.00 56.31 84 GLY A O 1
ATOM 607 N N . ALA A 1 85 ? 3.925 6.164 -15.439 1.00 52.09 85 ALA A N 1
ATOM 608 C CA . ALA A 1 85 ? 2.696 6.511 -16.114 1.00 52.09 85 ALA A CA 1
ATOM 609 C C . ALA A 1 85 ? 1.743 7.173 -15.119 1.00 52.09 85 ALA A C 1
ATOM 611 O O . ALA A 1 85 ? 1.471 6.671 -14.025 1.00 52.09 85 ALA A O 1
ATOM 612 N N . GLN A 1 86 ? 1.177 8.301 -15.547 1.00 51.97 86 GLN A N 1
ATOM 613 C CA . GLN A 1 86 ? 0.140 9.037 -14.823 1.00 51.97 86 GLN A CA 1
ATOM 614 C C . GLN A 1 86 ? -1.133 8.212 -14.545 1.00 51.97 86 GLN A C 1
ATOM 616 O O . GLN A 1 86 ? -2.069 8.716 -13.932 1.00 51.97 86 GLN A O 1
ATOM 621 N N . THR A 1 87 ? -1.185 6.954 -14.985 1.00 59.22 87 THR A N 1
ATOM 622 C CA . THR A 1 87 ? -2.314 6.037 -14.841 1.00 59.22 87 THR A CA 1
ATOM 623 C C . THR A 1 87 ? -2.417 5.391 -13.461 1.00 59.22 87 THR A C 1
ATOM 625 O O . THR A 1 87 ? -3.523 4.996 -13.097 1.00 59.22 87 THR A O 1
ATOM 628 N N . PHE A 1 88 ? -1.342 5.319 -12.657 1.00 74.31 88 PHE A N 1
ATOM 629 C CA . PHE A 1 88 ? -1.465 4.876 -11.258 1.00 74.31 88 PHE A CA 1
ATOM 630 C C . PHE A 1 88 ? -1.910 6.035 -10.349 1.00 74.31 88 PHE A C 1
ATOM 632 O O . PHE A 1 88 ? -1.114 6.686 -9.656 1.00 74.31 88 PHE A O 1
ATOM 639 N N . ALA A 1 89 ? -3.215 6.304 -10.390 1.00 74.56 89 ALA A N 1
ATOM 640 C CA . ALA A 1 89 ? -3.898 7.342 -9.624 1.00 74.56 89 ALA A CA 1
ATOM 641 C C . ALA A 1 89 ? -5.105 6.777 -8.847 1.00 74.56 89 ALA A C 1
ATOM 643 O O . ALA A 1 89 ? -6.235 7.228 -9.042 1.00 74.56 89 ALA A O 1
ATOM 644 N N . PRO A 1 90 ? -4.903 5.779 -7.967 1.00 82.12 90 PRO A N 1
ATOM 645 C CA . PRO A 1 90 ? -6.010 5.185 -7.236 1.00 82.12 90 PRO A CA 1
ATOM 646 C C . PRO A 1 90 ? -6.637 6.175 -6.251 1.00 82.12 90 PRO A C 1
ATOM 648 O O . PRO A 1 90 ? -5.987 7.087 -5.728 1.00 82.12 90 PRO A O 1
ATOM 651 N N . ARG A 1 91 ? -7.911 5.944 -5.923 1.00 89.12 91 ARG A N 1
ATOM 652 C CA . ARG A 1 91 ? -8.574 6.617 -4.803 1.00 89.12 91 ARG A CA 1
ATOM 653 C C . ARG A 1 91 ? -8.006 6.068 -3.498 1.00 89.12 91 ARG A C 1
ATOM 655 O O . ARG A 1 91 ? -8.407 4.994 -3.053 1.00 89.12 91 ARG A O 1
ATOM 662 N N . ILE A 1 92 ? -7.057 6.791 -2.909 1.00 89.31 92 ILE A N 1
ATOM 663 C CA . ILE A 1 92 ? -6.341 6.358 -1.705 1.00 89.31 92 ILE A CA 1
ATOM 664 C C . ILE A 1 92 ? -6.972 6.952 -0.452 1.00 89.31 92 ILE A C 1
ATOM 666 O O . ILE A 1 92 ? -7.257 8.147 -0.379 1.00 89.31 92 ILE A O 1
ATOM 670 N N . VAL A 1 93 ? -7.107 6.112 0.568 1.00 91.94 93 VAL A N 1
ATOM 671 C CA . VAL A 1 93 ? -7.324 6.522 1.952 1.00 91.94 93 VAL A CA 1
ATOM 672 C C . VAL A 1 93 ? -6.086 6.138 2.755 1.00 91.94 93 VAL A C 1
ATOM 674 O O . VAL A 1 93 ? -5.822 4.953 2.970 1.00 91.94 93 VAL A O 1
ATOM 677 N N . ASP A 1 94 ? -5.343 7.147 3.212 1.00 92.12 94 ASP A N 1
ATOM 678 C CA . ASP A 1 94 ? -4.254 6.956 4.170 1.00 92.12 94 ASP A CA 1
ATOM 679 C C . ASP A 1 94 ? -4.832 6.824 5.582 1.00 92.12 94 ASP A C 1
ATOM 681 O O . ASP A 1 94 ? -5.323 7.781 6.195 1.00 92.12 94 ASP A O 1
ATOM 685 N N . LEU A 1 95 ? -4.781 5.602 6.099 1.00 91.88 95 LEU A N 1
ATOM 686 C CA . LEU A 1 95 ? -5.316 5.264 7.404 1.00 91.88 95 LEU A CA 1
ATOM 687 C C . LEU A 1 95 ? -4.559 5.956 8.537 1.00 91.88 95 LEU A C 1
ATOM 689 O O . LEU A 1 95 ? -5.194 6.277 9.540 1.00 91.88 95 LEU A O 1
ATOM 693 N N . GLN A 1 96 ? -3.261 6.246 8.392 1.00 91.25 96 GLN A N 1
ATOM 694 C CA . GLN A 1 96 ? -2.497 6.944 9.429 1.00 91.25 96 GLN A CA 1
ATOM 695 C C . GLN A 1 96 ? -3.042 8.363 9.623 1.00 91.25 96 GLN A C 1
ATOM 697 O O . GLN A 1 96 ? -3.330 8.771 10.749 1.00 91.25 96 GLN A O 1
ATOM 702 N N . GLN A 1 97 ? -3.293 9.083 8.527 1.00 89.19 97 GLN A N 1
ATOM 703 C CA . GLN A 1 97 ? -3.915 10.406 8.585 1.00 89.19 97 GLN A CA 1
ATOM 704 C C . GLN A 1 97 ? -5.343 10.339 9.137 1.00 89.19 97 GLN A C 1
ATOM 706 O O . GLN A 1 97 ? -5.724 11.156 9.979 1.00 89.19 97 GLN A O 1
ATOM 711 N N . ALA A 1 98 ? -6.122 9.334 8.726 1.00 88.62 98 ALA A N 1
ATOM 712 C CA . ALA A 1 98 ? -7.491 9.155 9.200 1.00 88.62 98 ALA A CA 1
ATOM 713 C C . ALA A 1 98 ? -7.563 8.910 10.719 1.00 88.62 98 ALA A C 1
ATOM 715 O O . ALA A 1 98 ? -8.423 9.475 11.399 1.00 88.62 98 ALA A O 1
ATOM 716 N N . VAL A 1 99 ? -6.659 8.100 11.283 1.00 88.62 99 VAL A N 1
ATOM 717 C CA . VAL A 1 99 ? -6.623 7.871 12.738 1.00 88.62 99 VAL A CA 1
ATOM 718 C C . VAL A 1 99 ? -6.013 9.046 13.491 1.00 88.62 99 VAL A C 1
ATOM 720 O O . VAL A 1 99 ? -6.454 9.359 14.599 1.00 88.62 99 VAL A O 1
ATOM 723 N N . MET A 1 100 ? -5.073 9.764 12.876 1.00 87.81 100 MET A N 1
ATOM 724 C CA . MET A 1 100 ? -4.551 11.004 13.432 1.00 87.81 100 MET A CA 1
ATOM 725 C C . MET A 1 100 ? -5.627 12.086 13.539 1.00 87.81 100 MET A C 1
ATOM 727 O O . MET A 1 100 ? -5.680 12.779 14.558 1.00 87.81 100 MET A O 1
ATOM 731 N N . ALA A 1 101 ? -6.511 12.215 12.550 1.00 86.44 101 ALA A N 1
ATOM 732 C CA . ALA A 1 101 ? -7.654 13.125 12.613 1.00 86.44 101 ALA A CA 1
ATOM 733 C C . ALA A 1 101 ? -8.619 12.774 13.762 1.00 86.44 101 ALA A C 1
ATOM 735 O O . ALA A 1 101 ? -9.284 13.650 14.307 1.00 86.44 101 ALA A O 1
ATOM 736 N N . LYS A 1 102 ? -8.643 11.505 14.189 1.00 84.56 102 LYS A N 1
ATOM 737 C CA . LYS A 1 102 ? -9.409 11.015 15.348 1.00 84.56 102 LYS A CA 1
ATOM 738 C C . LYS A 1 102 ? -8.655 11.109 16.681 1.00 84.56 102 LYS A C 1
ATOM 740 O O . LYS A 1 102 ? -9.118 10.572 17.684 1.00 84.56 102 LYS A O 1
ATOM 745 N N . GLY A 1 103 ? -7.497 11.767 16.705 1.00 83.81 103 GLY A N 1
ATOM 746 C CA . GLY A 1 103 ? -6.717 11.993 17.923 1.00 83.81 103 GLY A CA 1
ATOM 747 C C . GLY A 1 103 ? -5.818 10.829 18.346 1.00 83.81 103 GLY A C 1
ATOM 748 O O . GLY A 1 103 ? -5.209 10.910 19.410 1.00 83.81 103 GLY A O 1
ATOM 749 N N . LEU A 1 104 ? -5.673 9.769 17.537 1.00 82.62 104 LEU A N 1
ATOM 750 C CA . LEU A 1 104 ? -4.649 8.754 17.800 1.00 82.62 104 LEU A CA 1
ATOM 751 C C . LEU A 1 104 ? -3.259 9.328 17.478 1.00 82.62 104 LEU A C 1
ATOM 753 O O . LEU A 1 104 ? -3.038 9.947 16.432 1.00 82.62 104 LEU A O 1
ATOM 757 N N . ARG A 1 105 ? -2.314 9.134 18.395 1.00 83.00 105 ARG A N 1
ATOM 758 C CA . ARG A 1 105 ? -0.914 9.573 18.301 1.00 83.00 105 ARG A CA 1
ATOM 759 C C . ARG A 1 105 ? -0.008 8.478 18.855 1.00 83.00 105 ARG A C 1
ATOM 761 O O . ARG A 1 105 ? -0.481 7.587 19.559 1.00 83.00 105 ARG A O 1
ATOM 768 N N . ALA A 1 106 ? 1.283 8.547 18.541 1.00 80.06 106 ALA A N 1
ATOM 769 C CA . ALA A 1 106 ? 2.278 7.691 19.176 1.00 80.06 106 ALA A CA 1
ATOM 770 C C . ALA A 1 106 ? 2.297 7.886 20.707 1.00 80.06 106 ALA A C 1
ATOM 772 O O . ALA A 1 106 ? 2.078 8.995 21.210 1.00 80.06 106 ALA A O 1
ATOM 773 N N . ASN A 1 107 ? 2.600 6.812 21.443 1.00 68.50 107 ASN A N 1
ATOM 774 C CA . ASN A 1 107 ? 2.825 6.871 22.888 1.00 68.50 107 ASN A CA 1
ATOM 775 C C . ASN A 1 107 ? 3.999 7.826 23.163 1.00 68.50 107 ASN A C 1
ATOM 777 O O . ASN A 1 107 ? 5.103 7.583 22.685 1.00 68.50 107 ASN A O 1
ATOM 781 N N . GLY A 1 108 ? 3.758 8.923 23.888 1.00 68.12 108 GLY A N 1
ATOM 782 C CA . GLY A 1 108 ? 4.773 9.956 24.147 1.00 68.12 108 GLY A CA 1
ATOM 783 C C . GLY A 1 108 ? 4.545 11.309 23.459 1.00 68.12 108 GLY A C 1
ATOM 784 O O . GLY A 1 108 ? 5.340 12.217 23.660 1.00 68.12 108 GLY A O 1
ATOM 785 N N . GLY A 1 109 ? 3.439 11.492 22.724 1.00 63.12 109 GLY A N 1
ATOM 786 C CA . GLY A 1 109 ? 2.811 12.818 22.614 1.00 63.12 109 GLY A CA 1
ATOM 787 C C . GLY A 1 109 ? 3.282 13.764 21.502 1.00 63.12 109 GLY A C 1
ATOM 788 O O . GLY A 1 109 ? 3.329 14.969 21.728 1.00 63.12 109 GLY A O 1
ATOM 789 N N . GLY A 1 110 ? 3.531 13.285 20.278 1.00 70.12 110 GLY A N 1
ATOM 790 C CA . GLY A 1 110 ? 3.656 14.222 19.145 1.00 70.12 110 GLY A CA 1
ATOM 791 C C . GLY A 1 110 ? 3.604 13.614 17.747 1.00 70.12 110 GLY A C 1
ATOM 792 O O . GLY A 1 110 ? 3.064 14.232 16.833 1.00 70.12 110 GLY A O 1
ATOM 793 N N . GLY A 1 111 ? 4.120 12.396 17.583 1.00 80.38 111 GLY A N 1
ATOM 794 C CA . GLY A 1 111 ? 4.251 11.761 16.272 1.00 80.38 111 GLY A CA 1
ATOM 795 C C . GLY A 1 111 ? 3.002 11.016 15.777 1.00 80.38 111 GLY A C 1
ATOM 796 O O . GLY A 1 111 ? 2.107 10.681 16.570 1.00 80.38 111 GLY A O 1
ATOM 797 N N . PRO A 1 112 ? 2.948 10.722 14.466 1.00 84.62 112 PRO A N 1
ATOM 798 C CA . PRO A 1 112 ? 1.977 9.790 13.907 1.00 84.62 112 PRO A CA 1
ATOM 799 C C . PRO A 1 112 ? 2.109 8.400 14.565 1.00 84.62 112 PRO A C 1
ATOM 801 O O . PRO A 1 112 ? 3.221 7.981 14.891 1.00 84.62 112 PRO A O 1
ATOM 804 N N . PRO A 1 113 ? 1.003 7.669 14.799 1.00 88.19 113 PRO A N 1
ATOM 805 C CA . PRO A 1 113 ? 1.077 6.310 15.327 1.00 88.19 113 PRO A CA 1
ATOM 806 C C . PRO A 1 113 ? 1.632 5.338 14.273 1.00 88.19 113 PRO A C 1
ATOM 808 O O . PRO A 1 113 ? 1.432 5.526 13.073 1.00 88.19 113 PRO A O 1
ATOM 811 N N . GLY A 1 114 ? 2.285 4.265 14.723 1.00 89.88 114 GLY A N 1
ATOM 812 C CA . GLY A 1 114 ? 2.652 3.139 13.859 1.00 89.88 114 GLY A CA 1
ATOM 813 C C . GLY A 1 114 ? 1.452 2.248 13.516 1.00 89.88 114 GLY A C 1
ATOM 814 O O . GLY A 1 114 ? 0.412 2.305 14.187 1.00 89.88 114 GLY A O 1
ATOM 815 N N . LEU A 1 115 ? 1.607 1.391 12.501 1.00 90.75 115 LEU A N 1
ATOM 816 C CA . LEU A 1 115 ? 0.556 0.471 12.051 1.00 90.75 115 LEU A CA 1
ATOM 817 C C . LEU A 1 115 ? 0.115 -0.468 13.181 1.00 90.75 115 LEU A C 1
ATOM 819 O O . LEU A 1 115 ? -1.072 -0.539 13.485 1.00 90.75 115 LEU A O 1
ATOM 823 N N . GLN A 1 116 ? 1.065 -1.107 13.874 1.00 89.62 116 GLN A N 1
ATOM 824 C CA . GLN A 1 116 ? 0.773 -2.021 14.985 1.00 89.62 116 GLN A CA 1
ATOM 825 C C . GLN A 1 116 ? -0.043 -1.345 16.094 1.00 89.62 116 GLN A C 1
ATOM 827 O O . GLN A 1 116 ? -1.077 -1.867 16.505 1.00 89.62 116 GLN A O 1
ATOM 832 N N . ALA A 1 117 ? 0.388 -0.165 16.552 1.00 86.62 117 ALA A N 1
ATOM 833 C CA . ALA A 1 117 ? -0.315 0.587 17.592 1.00 86.62 117 ALA A CA 1
ATOM 834 C C . ALA A 1 117 ? -1.725 1.003 17.140 1.00 86.62 117 ALA A C 1
ATOM 836 O O . ALA A 1 117 ? -2.671 0.983 17.928 1.00 86.62 117 ALA A O 1
ATOM 837 N N . THR A 1 118 ? -1.876 1.342 15.858 1.00 89.44 118 THR A N 1
ATOM 838 C CA . THR A 1 118 ? -3.174 1.682 15.273 1.00 89.44 118 THR A CA 1
ATOM 839 C C . THR A 1 118 ? -4.099 0.469 15.230 1.00 89.44 118 THR A C 1
ATOM 841 O O . THR A 1 118 ? -5.227 0.552 15.717 1.00 89.44 118 THR A O 1
ATOM 844 N N . CYS A 1 119 ? -3.625 -0.665 14.711 1.00 89.31 119 CYS A N 1
ATOM 845 C CA . CYS A 1 119 ? -4.379 -1.916 14.665 1.00 89.31 119 CYS A CA 1
ATOM 846 C C . CYS A 1 119 ? -4.793 -2.362 16.068 1.00 89.31 119 CYS A C 1
ATOM 848 O O . CYS A 1 119 ? -5.975 -2.608 16.293 1.00 89.31 119 CYS A O 1
ATOM 850 N N . ALA A 1 120 ? -3.864 -2.360 17.028 1.00 86.81 120 ALA A N 1
ATOM 851 C CA . ALA A 1 120 ? -4.142 -2.684 18.425 1.00 86.81 120 ALA A CA 1
ATOM 852 C C . ALA A 1 120 ? -5.286 -1.834 18.996 1.00 86.81 120 ALA A C 1
ATOM 854 O O . ALA A 1 120 ? -6.247 -2.338 19.581 1.00 86.81 120 ALA A O 1
ATOM 855 N N . ARG A 1 121 ? -5.235 -0.520 18.751 1.00 83.69 121 ARG A N 1
ATOM 856 C CA . ARG A 1 121 ? -6.231 0.422 19.259 1.00 83.69 121 ARG A CA 1
ATOM 857 C C . ARG A 1 121 ? -7.603 0.286 18.597 1.00 83.69 121 ARG A C 1
ATOM 859 O O . ARG A 1 121 ? -8.605 0.473 19.289 1.00 83.69 121 ARG A O 1
ATOM 866 N N . VAL A 1 122 ? -7.646 0.030 17.288 1.00 85.00 122 VAL A N 1
ATOM 867 C CA . VAL A 1 122 ? -8.883 -0.045 16.489 1.00 85.00 122 VAL A CA 1
ATOM 868 C C . VAL A 1 122 ? -9.561 -1.407 16.629 1.00 85.00 122 VAL A C 1
ATOM 870 O O . VAL A 1 122 ? -10.781 -1.461 16.752 1.00 85.00 122 VAL A O 1
ATOM 873 N N . LEU A 1 123 ? -8.784 -2.491 16.646 1.00 86.81 123 LEU A N 1
ATOM 874 C CA . LEU A 1 123 ? -9.286 -3.864 16.763 1.00 86.81 123 LEU A CA 1
ATOM 875 C C . LEU A 1 123 ? -9.528 -4.286 18.219 1.00 86.81 123 LEU A C 1
ATOM 877 O O . LEU A 1 123 ? -10.150 -5.314 18.463 1.00 86.81 123 LEU A O 1
ATOM 881 N N . GLY A 1 124 ? -9.049 -3.506 19.193 1.00 83.81 124 GLY A N 1
ATOM 882 C CA . GLY A 1 124 ? -9.207 -3.810 20.616 1.00 83.81 124 GLY A CA 1
ATOM 883 C C . GLY A 1 124 ? -8.282 -4.920 21.120 1.00 83.81 124 GLY A C 1
ATOM 884 O O . GLY A 1 124 ? -8.523 -5.470 22.193 1.00 83.81 124 GLY A O 1
ATOM 885 N N . THR A 1 125 ? -7.226 -5.246 20.375 1.00 73.19 125 THR A N 1
ATOM 886 C CA . THR A 1 125 ? -6.203 -6.217 20.777 1.00 73.19 125 THR A CA 1
ATOM 887 C C . THR A 1 125 ? -5.133 -5.486 21.589 1.00 73.19 125 THR A C 1
ATOM 889 O O . THR A 1 125 ? -4.469 -4.599 21.053 1.00 73.19 125 THR A O 1
ATOM 892 N N . ARG A 1 126 ? -5.025 -5.794 22.887 1.00 56.47 126 ARG A N 1
ATOM 893 C CA . ARG A 1 126 ? -4.018 -5.211 23.789 1.00 56.47 126 ARG A CA 1
ATOM 894 C C . ARG A 1 126 ? -2.648 -5.833 23.579 1.00 56.47 126 ARG A C 1
ATOM 896 O O . ARG A 1 126 ? -2.610 -7.067 23.390 1.00 56.47 126 ARG A O 1
#

=== Feature glossary ===
The record interleaves many kinds of information about one protein. Here is each kind framed as the question it answers.

Q: Are the domains correctly placed relative to each other?
A: Predicted aligned error is AlphaFold's pairwise confidence. Unlike pLDDT (per-residue), PAE is per-residue-pair and captures whether two parts of the structure are correctly placed relative to each other. Units are ångströms of expected positional error.

Q: Which residues are in helices, strands, or loops?
A: Eight-state secondary structure (DSSP): H is the canonical α-helix, G the tighter 3₁₀-helix, I the wider π-helix; E/B are β-structure, T and S are turns and bends, and '-' is everything else. DSSP derives these from the pattern of main-chain N–H···O=C hydrogen bonds, not from the sequence.

Q: What if only a Cα trace is available?
A: P-SEA three-state annotation labels each residue as helix, strand, or coil based purely on the geometry of the Cα trace. It serves as a fallback when the full backbone (and thus DSSP) is unavailable.

Q: What are the backbone torsion angles?
A: φ (phi) and ψ (psi) are the two rotatable backbone dihedrals per residue: φ is the C(i-1)–N–Cα–C torsion, ψ is the N–Cα–C–N(i+1) torsion, both in degrees on (−180°, 180°]. α-helical residues cluster near (−60°, −45°); β-strand residues near (−120°, +130°). A Ramachandran plot is simply a scatter of (φ, ψ) for every residue.

Q: What known structures does this most resemble?
A: Structural nearest neighbors (via Foldseek easy-search vs the PDB). Reported per hit: target PDB id, E-value, and alignment TM-score. A TM-score above ~0.5 is the conventional threshold for 'same fold'.

Q: What family and function is it annotated with?
A: Database cross-references. InterPro integrates a dozen domain/family signature databases into unified entries with residue-range hits. GO terms attach function/process/location labels with evidence codes. CATH codes position the fold in a four-level structural taxonomy. Organism is the NCBI-taxonomy species name.

Q: Which residues are buried vs exposed?
A: Solvent accessibility: the surface area of each residue that a 1.4 Å water probe can touch, in Å². When only backbone atoms are present the absolute values are lower than full-atom SASA (side chains contribute most of the area) and are flagged as backbone-only.

Q: What do the diagnostic plots show?
A: Three diagnostic plots accompany the record. The Cα contact map visualizes the tertiary structure as a 2D adjacency matrix (8 Å cutoff, sequence-local contacts suppressed). The Ramachandran plot shows the distribution of backbone (φ, ψ) torsions, with points in the α and β basins reflecting secondary structure content. The PAE plot shows AlphaFold's inter-residue confidence as a color matrix.

Q: What is the amino-acid chain?
A: The amino-acid sequence is the protein's primary structure: the linear order of residues from the N-terminus to the C-terminus, written in one-letter code. Everything else here — the 3D coordinates, the secondary structure, the domain annotations — is ultimately a consequence of this string.

Q: What do the rendered images show?
A: The six renders are orthographic views along the three Cartesian axes in both directions. Representation (cartoon, sticks, or surface) and color scheme (sequence-rainbow or by-chain) vary across proteins so the training set covers all the common visualization conventions.

Q: Where is each backbone atom in 3D?
A: The mmCIF table is the protein's shape written out atom by atom. For each backbone N, Cα, C, and carbonyl O, it records an (x, y, z) coordinate triple in Å plus the residue type, chain letter, and residue number.

Q: How mobile is each atom in the crystal?
A: For experimental (PDB) structures, the B-factor (temperature factor) quantifies the positional spread of each atom in the crystal — a combination of thermal vibration and static disorder — in units of Å². High B-factors mark flexible loops or poorly resolved regions; low B-factors mark the rigid, well-ordered core.

Q: How big and how compact is the whole molecule?
A: Three whole-structure scalars: the radius of gyration (RMS distance of Cα from centroid, in Å), the count of Cα–Cα contacts (pairs closer than 8 Å and separated by more than four residues in sequence — i.e. tertiary, not local, contacts), and the bounding-box dimensions. Together they distinguish compact globular folds from extended fibres or disordered chains.

Q: What does the local fold look like, residue by residue?
A: A 3Di character summarizes, for each residue, the relative orientation of the Cα frame of its nearest spatial neighbor. Because it encodes fold topology rather than chemistry, 3Di alignments detect remote structural similarity that sequence alignment misses.

Q: How confident is the AlphaFold model at each residue?
A: For AlphaFold models, the B-factor field carries pLDDT — the model's own estimate of local accuracy on a 0–100 scale. Regions with pLDDT<50 should be treated as essentially unmodeled; they often correspond to intrinsically disordered segments.